Protein AF-A0A7S3IV75-F1 (afdb_monomer_lite)

InterPro domains:
  IPR040045 Cytoplasmic dynein 2 light intermediate chain 1 [PTHR13236] (15-165)

Sequence (167 aa):
MSKYWVNSPAQGEKGKLNISMVPITVVGAKYDQFAQSFEPAAKKTLCQALRYICYRNGCDLVFTSIMEERPMRNFREMMKHHLFRDFPQFSQDEKEPKPESDGPIVTGNDFQMYPAPERDPMKALNIYASTDTERHIGEPPNANMRHNKAIEILWQEQVETQFKKSQ

Organism: NCBI:txid197538

Foldseek 3Di:
DDCLQVDFPQVVPVPQAQEDPAAAEAEAEAVVCVLPPDDPVLLLLVLLLVLVVCQRHLYWYWYDYPVDVVSVVLVVQVVCCRPVVDHDPDDPPDDDDDDDDDDDDDDDDPDRDDPQWDNPSSDTTGGHGRNDDCVSSDAAPCCVVCVVDDSNVSSVVVNCVRDPPDD

Secondary structure (DSSP, 8-state):
--GGGSS-GGGGGTTT----SS--EEEE--HHHHHHHS-HHHHHHHHHHHHHHHHHHT-EEEE--SS-HHHHHHHHHHHHHHHH-------------------PPP-S-----PPPP---TTS--EE-TTT--HHHH-PPTTGGG-TTS-HHHHHHHHHHHHS----

pLDDT: mean 70.2, std 17.28, range [29.52, 90.25]

Radius of gyration: 17.38 Å; chains: 1; bounding box: 40×36×56 Å

Structure (mmCIF, N/CA/C/O backbone):
data_AF-A0A7S3IV75-F1
#
_entry.id   AF-A0A7S3IV75-F1
#
loop_
_atom_site.group_PDB
_atom_site.id
_atom_site.type_symbol
_atom_site.label_atom_id
_atom_site.label_alt_id
_atom_site.label_comp_id
_atom_site.label_asym_id
_atom_site.label_entity_id
_atom_site.label_seq_id
_atom_site.pdbx_PDB_ins_code
_atom_site.Cartn_x
_atom_site.Cartn_y
_atom_site.Cartn_z
_atom_site.occupancy
_atom_site.B_iso_or_equiv
_atom_site.auth_seq_id
_atom_site.auth_comp_id
_atom_site.auth_asym_id
_atom_site.auth_atom_id
_atom_site.pdbx_PDB_model_num
ATOM 1 N N . MET A 1 1 ? 16.718 -11.953 -14.873 1.00 38.47 1 MET A N 1
ATOM 2 C CA . MET A 1 1 ? 16.244 -10.731 -14.184 1.00 38.47 1 MET A CA 1
ATOM 3 C C . MET A 1 1 ? 14.814 -10.464 -14.602 1.00 38.47 1 MET A C 1
ATOM 5 O O . MET A 1 1 ? 14.521 -10.539 -15.790 1.00 38.47 1 MET A O 1
ATOM 9 N N . SER A 1 2 ? 13.927 -10.234 -13.639 1.00 40.06 2 SER A N 1
ATOM 10 C CA . SER A 1 2 ? 12.503 -10.052 -13.908 1.00 40.06 2 SER A CA 1
ATOM 11 C C . SER A 1 2 ? 12.254 -8.739 -14.659 1.00 40.06 2 SER A C 1
ATOM 13 O O . SER A 1 2 ? 12.734 -7.690 -14.230 1.00 40.06 2 SER A O 1
ATOM 15 N N . LYS A 1 3 ? 11.536 -8.791 -15.792 1.00 46.50 3 LYS A N 1
ATOM 16 C CA . LYS A 1 3 ? 11.319 -7.639 -16.693 1.00 46.50 3 LYS A CA 1
ATOM 17 C C . LYS A 1 3 ? 10.550 -6.474 -16.042 1.00 46.50 3 LYS A C 1
ATOM 19 O O . LYS A 1 3 ? 10.571 -5.380 -16.594 1.00 46.50 3 LYS A O 1
ATOM 24 N N . TYR A 1 4 ? 9.962 -6.675 -14.859 1.00 50.97 4 TYR A N 1
ATOM 25 C CA . TYR A 1 4 ? 9.269 -5.646 -14.069 1.00 50.97 4 TYR A CA 1
ATOM 26 C C . TYR A 1 4 ? 10.141 -4.417 -13.750 1.00 50.97 4 TYR A C 1
ATOM 28 O O . TYR A 1 4 ? 9.636 -3.307 -13.648 1.00 50.97 4 TYR A O 1
ATOM 36 N N . TRP A 1 5 ? 11.464 -4.588 -13.652 1.00 48.41 5 TRP A N 1
ATOM 37 C CA . TRP A 1 5 ? 12.389 -3.525 -13.225 1.00 48.41 5 TRP A CA 1
ATOM 38 C C . TRP A 1 5 ? 13.111 -2.814 -14.374 1.00 48.41 5 TRP A C 1
ATOM 40 O O . TRP A 1 5 ? 13.888 -1.878 -14.160 1.00 48.41 5 TRP A O 1
ATOM 50 N N . VAL A 1 6 ? 12.890 -3.266 -15.611 1.00 47.59 6 VAL A N 1
ATOM 51 C CA . VAL A 1 6 ? 13.714 -2.869 -16.759 1.00 47.59 6 VAL A CA 1
ATOM 52 C C . VAL A 1 6 ? 13.327 -1.492 -17.310 1.00 47.59 6 VAL A C 1
ATOM 54 O O . VAL A 1 6 ? 14.177 -0.882 -17.941 1.00 47.59 6 VAL A O 1
ATOM 57 N N . ASN A 1 7 ? 12.144 -0.943 -16.982 1.00 47.66 7 ASN A N 1
ATOM 58 C CA . ASN A 1 7 ? 11.665 0.356 -17.501 1.00 47.66 7 ASN A CA 1
ATOM 59 C C . ASN A 1 7 ? 10.878 1.228 -16.489 1.00 47.66 7 ASN A C 1
ATOM 61 O O . ASN A 1 7 ? 10.069 2.060 -16.888 1.00 47.66 7 ASN A O 1
ATOM 65 N N . SER A 1 8 ? 11.071 1.049 -15.180 1.00 51.97 8 SER A N 1
ATOM 66 C CA . SER A 1 8 ? 10.313 1.816 -14.176 1.00 51.97 8 SER A CA 1
ATOM 67 C C . SER A 1 8 ? 10.929 3.194 -13.855 1.00 51.97 8 SER A C 1
ATOM 69 O O . SER A 1 8 ? 12.152 3.303 -13.764 1.00 51.97 8 SER A O 1
ATOM 71 N N . PRO A 1 9 ? 10.126 4.239 -13.567 1.00 50.53 9 PRO A N 1
ATOM 72 C CA . PRO A 1 9 ? 10.621 5.513 -13.029 1.00 50.53 9 PRO A CA 1
ATOM 73 C C . PRO A 1 9 ? 11.388 5.379 -11.695 1.00 50.53 9 PRO A C 1
ATOM 75 O O . PRO A 1 9 ? 12.127 6.289 -11.327 1.00 50.53 9 PRO A O 1
ATOM 78 N N . ALA A 1 10 ? 11.289 4.240 -10.996 1.00 49.53 10 ALA A N 1
ATOM 79 C CA . ALA A 1 10 ? 12.076 3.913 -9.800 1.00 49.53 10 ALA A CA 1
ATOM 80 C C . ALA A 1 10 ? 13.548 3.532 -10.097 1.00 49.53 10 ALA A C 1
ATOM 82 O O . ALA A 1 10 ? 14.318 3.207 -9.192 1.00 49.53 10 ALA A O 1
ATOM 83 N N . GLN A 1 11 ? 13.983 3.572 -11.363 1.00 50.81 11 GLN A N 1
ATOM 84 C CA . GLN A 1 11 ? 15.339 3.193 -11.780 1.00 50.81 11 GLN A CA 1
ATOM 85 C C . GLN A 1 11 ? 16.479 4.028 -11.175 1.00 50.81 11 GLN A C 1
ATOM 87 O O . GLN A 1 11 ? 17.624 3.576 -11.222 1.00 50.81 11 GLN A O 1
ATOM 92 N N . GLY A 1 12 ? 16.193 5.195 -10.592 1.00 49.78 12 GLY A N 1
ATOM 93 C CA . GLY A 1 12 ? 17.185 6.015 -9.887 1.00 49.78 12 GLY A CA 1
ATOM 94 C C . GLY A 1 12 ? 17.659 5.431 -8.549 1.00 49.78 12 GLY A C 1
ATOM 95 O O . GLY A 1 12 ? 18.687 5.858 -8.033 1.00 49.78 12 GLY A O 1
ATOM 96 N N . GLU A 1 13 ? 16.959 4.433 -7.997 1.00 57.25 13 GLU A N 1
ATOM 97 C CA . GLU A 1 13 ? 17.168 3.940 -6.625 1.00 57.25 13 GLU A CA 1
ATOM 98 C C . GLU A 1 13 ? 17.579 2.457 -6.562 1.00 57.25 13 GLU A C 1
ATOM 100 O O . GLU A 1 13 ? 17.394 1.773 -5.555 1.00 57.25 13 GLU A O 1
ATOM 105 N N . LYS A 1 14 ? 18.207 1.950 -7.633 1.00 53.78 14 LYS A N 1
ATOM 106 C CA . LYS A 1 14 ? 18.599 0.534 -7.808 1.00 53.78 14 LYS A CA 1
ATOM 107 C C . LYS A 1 14 ? 19.486 -0.061 -6.702 1.00 53.78 14 LYS A C 1
ATOM 109 O O . LYS A 1 14 ? 19.589 -1.278 -6.622 1.00 53.78 14 LYS A O 1
ATOM 114 N N . GLY A 1 15 ? 20.117 0.759 -5.858 1.00 55.62 15 GLY A N 1
ATOM 115 C CA . GLY A 1 15 ? 20.962 0.300 -4.744 1.00 55.62 15 GLY A CA 1
ATOM 116 C C . GLY A 1 15 ? 20.247 0.170 -3.396 1.00 55.62 15 GLY A C 1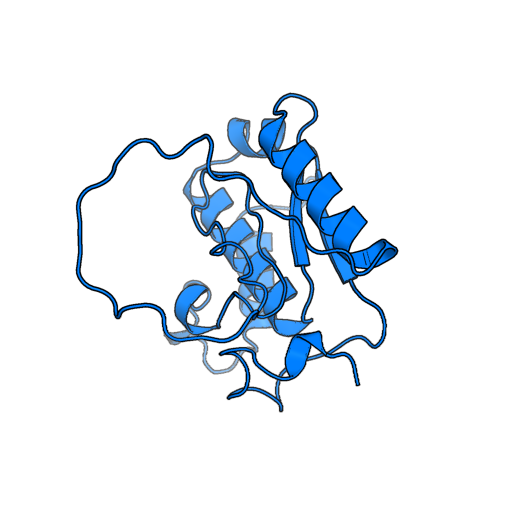
ATOM 117 O O . GLY A 1 15 ? 20.859 -0.252 -2.421 1.00 55.62 15 GLY A O 1
ATOM 118 N N . LYS A 1 16 ? 18.974 0.570 -3.316 1.00 62.31 16 LYS A N 1
ATOM 119 C CA . LYS A 1 16 ? 18.206 0.637 -2.067 1.00 62.31 16 LYS A CA 1
ATOM 120 C C . LYS A 1 16 ? 17.035 -0.350 -2.033 1.00 62.31 16 LYS A C 1
ATOM 122 O O . LYS A 1 16 ? 16.396 -0.478 -1.005 1.00 62.31 16 LYS A O 1
ATOM 127 N N . LEU A 1 17 ? 16.732 -1.059 -3.112 1.00 69.69 17 LEU A N 1
ATOM 128 C CA . LEU A 1 17 ? 15.560 -1.935 -3.167 1.00 69.69 17 LEU A CA 1
ATOM 129 C C . LEU A 1 17 ? 15.919 -3.363 -2.741 1.00 69.69 17 LEU A C 1
ATOM 131 O O . LEU A 1 17 ? 16.911 -3.921 -3.209 1.00 69.69 17 LEU A O 1
ATOM 135 N N . ASN A 1 18 ? 15.102 -3.965 -1.877 1.00 69.94 18 ASN A N 1
ATOM 136 C CA . ASN A 1 18 ? 15.224 -5.371 -1.500 1.00 69.94 18 ASN A CA 1
ATOM 137 C C . ASN A 1 18 ? 14.357 -6.217 -2.438 1.00 69.94 18 ASN A C 1
ATOM 139 O O . ASN A 1 18 ? 13.224 -6.570 -2.120 1.00 69.94 18 ASN A O 1
ATOM 143 N N . ILE A 1 19 ? 14.865 -6.467 -3.644 1.00 70.44 19 ILE A N 1
ATOM 144 C CA . ILE A 1 19 ? 14.092 -7.141 -4.688 1.00 70.44 19 ILE A CA 1
ATOM 145 C C . ILE A 1 19 ? 14.100 -8.653 -4.439 1.00 70.44 19 ILE A C 1
ATOM 147 O O . ILE A 1 19 ? 15.135 -9.311 -4.552 1.00 70.44 19 ILE A O 1
ATOM 151 N N . SER A 1 20 ? 12.922 -9.213 -4.165 1.00 71.00 20 SER A N 1
ATOM 152 C CA . SER A 1 20 ? 12.717 -10.663 -4.111 1.00 71.00 20 SER A CA 1
ATOM 153 C C . SER A 1 20 ? 12.841 -11.308 -5.500 1.00 71.00 20 SER A C 1
ATOM 155 O O . SER A 1 20 ? 12.448 -10.736 -6.518 1.00 71.00 20 SER A O 1
ATOM 157 N N . MET A 1 21 ? 13.352 -12.544 -5.554 1.00 71.88 21 MET A N 1
ATOM 158 C CA . MET A 1 21 ? 13.397 -13.345 -6.790 1.00 71.88 21 MET A CA 1
ATOM 159 C C . MET A 1 21 ? 12.024 -13.898 -7.203 1.00 71.88 21 MET A C 1
ATOM 161 O O . MET A 1 21 ? 11.850 -14.328 -8.344 1.00 71.88 21 MET A O 1
ATOM 165 N N . VAL A 1 22 ? 11.059 -13.889 -6.283 1.00 78.75 22 VAL A N 1
ATOM 166 C CA . VAL A 1 22 ? 9.684 -14.364 -6.476 1.00 78.75 22 VAL A CA 1
ATOM 167 C C . VAL A 1 22 ? 8.744 -13.156 -6.419 1.00 78.75 22 VAL A C 1
ATOM 169 O O . VAL A 1 22 ? 8.963 -12.296 -5.563 1.00 78.75 22 VAL A O 1
ATOM 172 N N . PRO A 1 23 ? 7.720 -13.058 -7.293 1.00 78.25 23 PRO A N 1
ATOM 173 C CA . PRO A 1 23 ? 6.718 -11.998 -7.198 1.00 78.25 23 PRO A CA 1
ATOM 174 C C . PRO A 1 23 ? 5.993 -12.071 -5.850 1.00 78.25 23 PRO A C 1
ATOM 176 O O . PRO A 1 23 ? 5.517 -13.136 -5.455 1.00 78.25 23 PRO A O 1
ATOM 179 N N . ILE A 1 24 ? 5.933 -10.942 -5.144 1.00 85.62 24 ILE A N 1
ATOM 180 C CA . ILE A 1 24 ? 5.249 -10.816 -3.856 1.00 85.62 24 ILE A CA 1
ATOM 181 C C . ILE A 1 24 ? 4.115 -9.812 -4.020 1.00 85.62 24 ILE A C 1
ATOM 183 O O . ILE A 1 24 ? 4.326 -8.686 -4.464 1.00 85.62 24 ILE A O 1
ATOM 187 N N . THR A 1 25 ? 2.928 -10.215 -3.584 1.00 87.44 25 THR A N 1
ATOM 188 C CA . THR A 1 25 ? 1.733 -9.378 -3.567 1.00 87.44 25 THR A CA 1
ATOM 189 C C . THR A 1 25 ? 1.251 -9.236 -2.129 1.00 87.44 25 THR A C 1
ATOM 191 O O . THR A 1 25 ? 1.005 -10.231 -1.446 1.00 87.44 25 THR A O 1
ATOM 194 N N . VAL A 1 26 ? 1.097 -8.001 -1.663 1.00 90.00 26 VAL A N 1
ATOM 195 C CA . VAL A 1 26 ? 0.513 -7.666 -0.366 1.00 90.00 26 VAL A CA 1
ATOM 196 C C . VAL A 1 26 ? -0.980 -7.429 -0.555 1.00 90.00 26 VAL A C 1
ATOM 198 O O . VAL A 1 26 ? -1.397 -6.565 -1.326 1.00 90.00 26 VAL A O 1
ATOM 201 N N . VAL A 1 27 ? -1.791 -8.204 0.162 1.00 90.25 27 VAL A N 1
ATOM 202 C CA . VAL A 1 27 ? -3.251 -8.118 0.092 1.00 90.25 27 VAL A CA 1
ATOM 203 C C . VAL A 1 27 ? -3.791 -7.622 1.424 1.00 90.25 27 VAL A C 1
ATOM 205 O O . VAL A 1 27 ? -3.663 -8.294 2.447 1.00 90.25 27 VAL A O 1
ATOM 208 N N . GLY A 1 28 ? -4.429 -6.455 1.415 1.00 88.62 28 GLY A N 1
ATOM 209 C CA . GLY A 1 28 ? -5.217 -5.988 2.547 1.00 88.62 28 GLY A CA 1
ATOM 210 C C . GLY A 1 28 ? -6.636 -6.540 2.456 1.00 88.62 28 GLY A C 1
ATOM 211 O O . GLY A 1 28 ? -7.400 -6.149 1.577 1.00 88.62 28 GLY A O 1
ATOM 212 N N . ALA A 1 29 ? -6.990 -7.474 3.334 1.00 87.75 29 ALA A N 1
ATOM 213 C CA . ALA A 1 29 ? -8.331 -8.054 3.385 1.00 87.75 29 ALA A CA 1
ATOM 214 C C . ALA A 1 29 ? -9.293 -7.211 4.238 1.00 87.75 29 ALA A C 1
ATOM 216 O O . ALA A 1 29 ? -8.858 -6.462 5.112 1.00 87.75 29 ALA A O 1
ATOM 217 N N . LYS A 1 30 ? -10.604 -7.397 4.020 1.00 87.31 30 LYS A N 1
ATOM 218 C CA . LYS A 1 30 ? -11.688 -6.732 4.772 1.00 87.31 30 LYS A CA 1
ATOM 219 C C . LYS A 1 30 ? -11.577 -5.204 4.746 1.00 87.31 30 LYS A C 1
ATOM 221 O O . LYS A 1 30 ? -11.691 -4.538 5.778 1.00 87.31 30 LYS A O 1
ATOM 226 N N . TYR A 1 31 ? -11.338 -4.648 3.557 1.00 85.94 31 TYR A N 1
ATOM 227 C CA . TYR A 1 31 ? -11.245 -3.199 3.374 1.00 85.94 31 TYR A CA 1
ATOM 228 C C . TYR A 1 31 ? -12.498 -2.459 3.872 1.00 85.94 31 TYR A C 1
ATOM 230 O O . TYR A 1 31 ? -12.382 -1.355 4.382 1.00 85.94 31 TYR A O 1
ATOM 238 N N . ASP A 1 32 ? -13.667 -3.097 3.831 1.00 85.12 32 ASP A N 1
ATOM 239 C CA . ASP A 1 32 ? -14.929 -2.602 4.392 1.00 85.12 32 ASP A CA 1
ATOM 240 C C . ASP A 1 32 ? -14.824 -2.244 5.884 1.00 85.12 32 ASP A C 1
ATOM 242 O O . ASP A 1 32 ? -15.140 -1.121 6.280 1.00 85.12 32 ASP A O 1
ATOM 246 N N . GLN A 1 33 ? -14.309 -3.155 6.713 1.00 86.75 33 GLN A N 1
ATOM 247 C CA . GLN A 1 33 ? -14.109 -2.892 8.142 1.00 86.75 33 GLN A CA 1
ATOM 248 C C . GLN A 1 33 ? -13.051 -1.813 8.354 1.00 86.75 33 GLN A C 1
ATOM 250 O O . GLN A 1 33 ? -13.222 -0.916 9.175 1.00 86.75 33 GLN A O 1
ATOM 255 N N . PHE A 1 34 ? -11.973 -1.846 7.573 1.00 85.44 34 PHE A N 1
ATOM 256 C CA . PHE A 1 34 ? -10.930 -0.829 7.654 1.00 85.44 34 PHE A CA 1
ATOM 257 C C . PHE A 1 34 ? -11.457 0.575 7.300 1.00 85.44 34 PHE A C 1
ATOM 259 O O . PHE A 1 34 ? -11.169 1.554 7.996 1.00 85.44 34 PHE A O 1
ATOM 266 N N . ALA A 1 35 ? -12.278 0.673 6.255 1.00 83.69 35 ALA A N 1
ATOM 267 C CA . ALA A 1 35 ? -12.914 1.898 5.794 1.00 83.69 35 ALA A CA 1
ATOM 268 C C . ALA A 1 35 ? -13.941 2.442 6.800 1.00 83.69 35 ALA A C 1
ATOM 270 O O . ALA A 1 35 ? -14.103 3.656 6.891 1.00 83.69 35 ALA A O 1
ATOM 271 N N . GLN A 1 36 ? -14.591 1.596 7.597 1.00 84.69 36 GLN A N 1
ATOM 272 C CA . GLN A 1 36 ? -15.598 2.039 8.568 1.00 84.69 36 GLN A CA 1
ATOM 273 C C . GLN A 1 36 ? -15.025 2.304 9.968 1.00 84.69 36 GLN A C 1
ATOM 275 O O . GLN A 1 36 ? -15.434 3.259 10.620 1.00 84.69 36 GLN A O 1
ATOM 280 N N . SER A 1 37 ? -14.074 1.492 10.435 1.00 84.38 37 SER A N 1
ATOM 281 C CA . SER A 1 37 ? -13.653 1.485 11.844 1.00 84.38 37 SER A CA 1
ATOM 282 C C . SER A 1 37 ? -12.547 2.481 12.199 1.00 84.38 37 SER A C 1
ATOM 284 O O . SER A 1 37 ? -12.404 2.812 13.373 1.00 84.38 37 SER A O 1
ATOM 286 N N . PHE A 1 38 ? -11.753 2.955 11.233 1.00 82.44 38 PHE A N 1
ATOM 287 C CA . PHE A 1 38 ? -10.584 3.799 11.517 1.00 82.44 38 PHE A CA 1
ATOM 288 C C . PHE A 1 38 ? -10.774 5.269 11.137 1.00 82.44 38 PHE A C 1
ATOM 290 O O . PHE A 1 38 ? -11.404 5.607 10.130 1.00 82.44 38 PHE A O 1
ATOM 297 N N . GLU A 1 39 ? -10.149 6.156 11.911 1.00 85.31 39 GLU A N 1
ATOM 298 C CA . GLU A 1 39 ? -10.113 7.583 11.608 1.00 85.31 39 GLU A CA 1
ATOM 299 C C . GLU A 1 39 ? -9.333 7.879 10.308 1.00 85.31 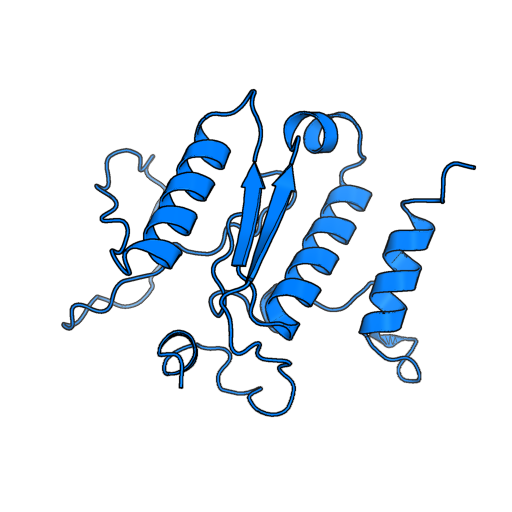39 GLU A C 1
ATOM 301 O O . GLU A 1 39 ? -8.337 7.209 10.006 1.00 85.31 39 GLU A O 1
ATOM 306 N N . PRO A 1 40 ? -9.722 8.924 9.550 1.00 83.94 40 PRO A N 1
ATOM 307 C CA . PRO A 1 40 ? -9.024 9.401 8.351 1.00 83.94 40 PRO A CA 1
ATOM 308 C C . PRO A 1 40 ? -7.500 9.520 8.478 1.00 83.94 40 PRO A C 1
ATOM 310 O O . PRO A 1 40 ? -6.761 9.136 7.569 1.00 83.94 40 PRO A O 1
ATOM 313 N N . ALA A 1 41 ? -7.025 10.052 9.607 1.00 83.75 41 ALA A N 1
ATOM 314 C CA . ALA A 1 41 ? -5.603 10.259 9.854 1.00 83.75 41 ALA A CA 1
ATOM 315 C C . ALA A 1 41 ? -4.853 8.925 9.967 1.00 83.75 41 ALA A C 1
ATOM 317 O O . ALA A 1 41 ? -3.796 8.762 9.354 1.00 83.75 41 ALA A O 1
ATOM 318 N N . ALA A 1 42 ? -5.436 7.956 10.679 1.00 83.50 42 ALA A N 1
ATOM 319 C CA . ALA A 1 42 ? -4.835 6.643 10.868 1.00 83.50 42 ALA A CA 1
ATOM 320 C C . ALA A 1 42 ? -4.786 5.831 9.570 1.00 83.50 42 ALA A C 1
ATOM 322 O O . ALA A 1 42 ? -3.774 5.204 9.248 1.00 83.50 42 ALA A O 1
ATOM 323 N N . LYS A 1 43 ? -5.846 5.920 8.759 1.00 86.19 43 LYS A N 1
ATOM 324 C CA . LYS A 1 43 ? -5.889 5.304 7.426 1.00 86.19 43 LYS A CA 1
ATOM 325 C C . LYS A 1 43 ? -4.784 5.829 6.527 1.00 86.19 43 LYS A C 1
ATOM 327 O O . LYS A 1 43 ? -4.067 5.047 5.912 1.00 86.19 43 LYS A O 1
ATOM 332 N N . LYS A 1 44 ? -4.615 7.154 6.480 1.00 86.38 44 LYS A N 1
ATOM 333 C CA . LYS A 1 44 ? -3.576 7.789 5.666 1.00 86.38 44 LYS A CA 1
ATOM 334 C C . LYS A 1 44 ? -2.186 7.313 6.062 1.00 86.38 44 LYS A C 1
ATOM 336 O O . LYS A 1 44 ? -1.420 6.913 5.191 1.00 86.38 44 LYS A O 1
ATOM 341 N N . THR A 1 45 ? -1.885 7.318 7.356 1.00 85.94 45 THR A N 1
ATOM 342 C CA . THR A 1 45 ? -0.599 6.852 7.874 1.00 85.94 45 THR A CA 1
ATOM 343 C C . THR A 1 45 ? -0.343 5.384 7.532 1.00 85.94 45 THR A C 1
ATOM 345 O O . THR A 1 45 ? 0.734 5.069 7.031 1.00 85.94 45 THR A O 1
ATOM 348 N N . LEU A 1 46 ? -1.324 4.495 7.728 1.00 87.06 46 LEU A N 1
ATOM 349 C CA . LEU A 1 46 ? -1.167 3.074 7.407 1.00 87.06 46 LEU A CA 1
ATOM 350 C C . LEU A 1 46 ? -0.992 2.843 5.901 1.00 87.06 46 LEU A C 1
ATOM 352 O O . LEU A 1 46 ? -0.096 2.111 5.491 1.00 87.06 46 LEU A O 1
ATOM 356 N N . CYS A 1 47 ? -1.809 3.493 5.071 1.00 88.38 47 CYS A N 1
ATOM 357 C CA . CYS A 1 47 ? -1.712 3.411 3.615 1.00 88.38 47 CYS A CA 1
ATOM 358 C C . CYS A 1 47 ? -0.344 3.894 3.112 1.00 88.38 47 CYS A C 1
ATOM 360 O O . CYS A 1 47 ? 0.240 3.265 2.235 1.00 88.38 47 CYS A O 1
ATOM 362 N N . GLN A 1 48 ? 0.204 4.973 3.681 1.00 87.81 48 GLN A N 1
ATOM 363 C CA . GLN A 1 48 ? 1.551 5.447 3.348 1.00 87.81 48 GLN A CA 1
ATOM 364 C C . GLN A 1 48 ? 2.641 4.463 3.795 1.00 87.81 48 GLN A C 1
ATOM 366 O O . GLN A 1 48 ? 3.538 4.162 3.010 1.00 87.81 48 GLN A O 1
ATOM 371 N N . ALA A 1 49 ? 2.533 3.907 5.005 1.00 87.00 49 ALA A N 1
ATOM 372 C CA . ALA A 1 49 ? 3.471 2.903 5.507 1.00 87.00 49 ALA A CA 1
ATOM 373 C C . ALA A 1 49 ? 3.477 1.636 4.632 1.00 87.00 49 ALA A C 1
ATOM 375 O O . ALA A 1 49 ? 4.536 1.150 4.239 1.00 87.00 49 ALA A O 1
ATOM 376 N N . LEU A 1 50 ? 2.296 1.126 4.265 1.00 87.88 50 LEU A N 1
ATOM 377 C CA . LEU A 1 50 ? 2.156 -0.038 3.386 1.00 87.88 50 LEU A CA 1
ATOM 378 C C . LEU A 1 50 ? 2.746 0.227 2.001 1.00 87.88 50 LEU A C 1
ATOM 380 O O . LEU A 1 50 ? 3.466 -0.618 1.471 1.00 87.88 50 LEU A O 1
ATOM 384 N N . ARG A 1 51 ? 2.498 1.414 1.438 1.00 86.44 51 ARG A N 1
ATOM 385 C CA . ARG A 1 51 ? 3.092 1.840 0.165 1.00 86.44 51 ARG A CA 1
ATOM 386 C C . ARG A 1 51 ? 4.613 1.890 0.231 1.00 86.44 51 ARG A C 1
ATOM 388 O O . ARG A 1 51 ? 5.264 1.379 -0.673 1.00 86.44 51 ARG A O 1
ATOM 395 N N . TYR A 1 52 ? 5.177 2.421 1.316 1.00 86.00 52 TYR A N 1
ATOM 396 C CA . TYR A 1 52 ? 6.624 2.438 1.537 1.00 86.00 52 TYR A CA 1
ATOM 397 C C . TYR A 1 52 ? 7.222 1.025 1.574 1.00 86.00 52 TYR A C 1
ATOM 399 O O . TYR A 1 52 ? 8.210 0.750 0.893 1.00 86.00 52 TYR A O 1
ATOM 407 N N . ILE A 1 53 ? 6.598 0.106 2.315 1.00 85.56 53 ILE A N 1
ATOM 408 C CA . ILE A 1 53 ? 7.050 -1.291 2.412 1.00 85.56 53 ILE A CA 1
ATOM 409 C C . ILE A 1 53 ? 6.991 -1.979 1.043 1.00 85.56 53 ILE A C 1
ATOM 411 O O . ILE A 1 53 ? 7.938 -2.665 0.651 1.00 85.56 53 ILE A O 1
ATOM 415 N N . CYS A 1 54 ? 5.899 -1.785 0.302 1.00 85.88 54 CYS A N 1
ATOM 416 C CA . CYS A 1 54 ? 5.730 -2.381 -1.022 1.00 85.88 54 CYS A CA 1
ATOM 417 C C . CYS A 1 54 ? 6.725 -1.801 -2.026 1.00 85.88 54 CYS A C 1
ATOM 419 O O . CYS A 1 54 ? 7.328 -2.551 -2.784 1.00 85.88 54 CYS A O 1
ATOM 421 N N . TYR A 1 55 ? 6.984 -0.495 -1.972 1.00 83.50 55 TYR A N 1
ATOM 422 C CA . TYR A 1 55 ? 8.018 0.148 -2.775 1.00 83.50 55 TYR A CA 1
ATOM 423 C C . TYR A 1 55 ? 9.406 -0.439 -2.498 1.00 83.50 55 TYR A C 1
ATOM 425 O O . TYR A 1 55 ? 10.096 -0.856 -3.427 1.00 83.50 55 TYR A O 1
ATOM 433 N N . ARG A 1 56 ? 9.792 -0.541 -1.221 1.00 81.50 56 ARG A N 1
ATOM 434 C CA . ARG A 1 56 ? 11.115 -1.020 -0.792 1.00 81.50 56 ARG A CA 1
ATOM 435 C C . ARG A 1 56 ? 11.394 -2.460 -1.215 1.00 81.50 56 ARG A C 1
ATOM 437 O O . ARG A 1 56 ? 12.515 -2.766 -1.619 1.00 81.50 56 ARG A O 1
ATOM 444 N N . ASN A 1 57 ? 10.387 -3.321 -1.106 1.00 82.69 57 ASN A N 1
ATOM 445 C CA . ASN A 1 57 ? 10.487 -4.744 -1.436 1.00 82.69 57 ASN A CA 1
ATOM 446 C C . ASN A 1 57 ? 10.117 -5.049 -2.894 1.00 82.69 57 ASN A C 1
ATOM 448 O O . ASN A 1 57 ? 10.299 -6.169 -3.371 1.00 82.69 57 ASN A O 1
ATOM 452 N N . GLY A 1 58 ? 9.590 -4.052 -3.606 1.00 78.69 58 GLY A N 1
ATOM 453 C CA . GLY A 1 58 ? 9.132 -4.224 -4.969 1.00 78.69 58 GLY A CA 1
ATOM 454 C C . GLY A 1 58 ? 7.909 -5.123 -5.104 1.00 78.69 58 GLY A C 1
ATOM 455 O O . GLY A 1 58 ? 7.812 -5.882 -6.067 1.00 78.69 58 GLY A O 1
ATOM 456 N N . CYS A 1 59 ? 7.016 -5.050 -4.123 1.00 84.75 59 CYS A N 1
ATOM 457 C CA . CYS A 1 59 ? 5.776 -5.807 -4.071 1.00 84.75 59 CYS A CA 1
ATOM 458 C C . CYS A 1 59 ? 4.622 -5.019 -4.689 1.00 84.75 59 CYS A C 1
ATOM 460 O O . CYS A 1 59 ? 4.598 -3.786 -4.646 1.00 84.75 59 CYS A O 1
ATOM 462 N N . ASP A 1 60 ? 3.623 -5.745 -5.172 1.00 87.31 60 ASP A N 1
ATOM 463 C CA . ASP A 1 60 ? 2.324 -5.182 -5.521 1.00 87.31 60 ASP A CA 1
ATOM 464 C C . ASP A 1 60 ? 1.446 -5.060 -4.268 1.00 87.31 60 ASP A C 1
ATOM 466 O O . ASP A 1 60 ? 1.559 -5.867 -3.343 1.00 87.31 60 ASP A O 1
ATOM 470 N N . LEU A 1 61 ? 0.566 -4.062 -4.222 1.00 89.31 61 LEU A N 1
ATOM 471 C CA . LEU A 1 61 ? -0.356 -3.819 -3.113 1.00 89.31 61 LEU A CA 1
ATOM 472 C C . LEU A 1 61 ? -1.784 -3.710 -3.632 1.00 89.31 61 LEU A C 1
ATOM 474 O O . LEU A 1 61 ? -2.087 -2.846 -4.454 1.00 89.31 61 LEU A O 1
ATOM 478 N N . VAL A 1 62 ? -2.686 -4.520 -3.081 1.00 89.75 62 VAL A N 1
ATOM 479 C CA . VAL A 1 62 ? -4.118 -4.417 -3.373 1.00 89.75 62 VAL A CA 1
ATOM 480 C C . VAL A 1 62 ? -4.948 -4.556 -2.109 1.00 89.75 62 VAL A C 1
ATOM 482 O O . VAL A 1 62 ? -4.683 -5.401 -1.251 1.00 89.75 62 VAL A O 1
ATOM 485 N N . PHE A 1 63 ? -5.994 -3.750 -2.003 1.00 89.00 63 PHE A N 1
ATOM 486 C CA . PHE A 1 63 ? -7.049 -3.975 -1.026 1.00 89.00 63 PHE A CA 1
ATOM 487 C C . PHE A 1 63 ? -8.166 -4.832 -1.617 1.00 89.00 63 PHE A C 1
ATOM 489 O O . PHE A 1 63 ? -8.483 -4.749 -2.799 1.00 89.00 63 PHE A O 1
ATOM 496 N N . THR A 1 64 ? -8.774 -5.664 -0.779 1.00 89.38 64 THR A N 1
ATOM 497 C CA . THR A 1 64 ? -9.897 -6.532 -1.132 1.00 89.38 64 THR A CA 1
ATOM 498 C C . THR A 1 64 ? -10.998 -6.399 -0.088 1.00 89.38 64 THR A C 1
ATOM 500 O O . THR A 1 64 ? -10.745 -6.304 1.117 1.00 89.38 64 THR A O 1
ATOM 503 N N . SER A 1 65 ? -12.242 -6.407 -0.552 1.00 86.00 65 SER A N 1
ATOM 504 C CA . SER A 1 65 ? -13.429 -6.516 0.290 1.00 86.00 65 SER A CA 1
ATOM 505 C C . SER A 1 65 ? -14.385 -7.519 -0.341 1.00 86.00 65 SER A C 1
ATOM 507 O O . SER A 1 65 ? -14.414 -7.676 -1.558 1.00 86.00 65 SER A O 1
ATOM 509 N N . ILE A 1 66 ? -15.149 -8.213 0.499 1.00 82.31 66 ILE A N 1
ATOM 510 C CA . ILE A 1 66 ? -16.237 -9.090 0.052 1.00 82.31 66 ILE A CA 1
ATOM 511 C C . ILE A 1 66 ? -17.472 -8.252 -0.311 1.00 82.31 66 ILE A C 1
ATOM 513 O O . ILE A 1 66 ? -18.277 -8.674 -1.134 1.00 82.31 66 ILE A O 1
ATOM 517 N N . MET A 1 67 ? -17.615 -7.067 0.292 1.00 81.62 67 MET A N 1
ATOM 518 C CA . MET A 1 67 ? -18.760 -6.184 0.074 1.00 81.62 67 MET A CA 1
ATOM 519 C C . MET A 1 67 ? -18.622 -5.345 -1.199 1.00 81.62 67 MET A C 1
ATOM 521 O O . MET A 1 67 ? -19.629 -4.986 -1.800 1.00 81.62 67 MET A O 1
ATOM 525 N N . GLU A 1 68 ? -17.392 -5.048 -1.625 1.00 81.12 68 GLU A N 1
ATOM 526 C CA . GLU A 1 68 ? -17.128 -4.230 -2.809 1.00 81.12 68 GLU A CA 1
ATOM 527 C C . GLU A 1 68 ? -16.568 -5.070 -3.963 1.00 81.12 68 GLU A C 1
ATOM 529 O O . GLU A 1 68 ? -15.534 -5.731 -3.844 1.00 81.12 68 GLU A O 1
ATOM 534 N N . GLU A 1 69 ? -17.214 -4.997 -5.126 1.00 81.56 69 GLU A N 1
ATOM 535 C CA . GLU A 1 69 ? -16.808 -5.763 -6.310 1.00 81.56 69 GLU A CA 1
ATOM 536 C C . GLU A 1 69 ? -15.531 -5.212 -6.966 1.00 81.56 69 GLU A C 1
ATOM 538 O O . GLU A 1 69 ? -14.691 -5.969 -7.459 1.00 81.56 69 GLU A O 1
ATOM 543 N N . ARG A 1 70 ? -15.332 -3.890 -6.932 1.00 82.50 70 ARG A N 1
ATOM 544 C CA . ARG A 1 70 ? -14.198 -3.226 -7.592 1.00 82.50 70 ARG A CA 1
ATOM 545 C C . ARG A 1 70 ? -12.826 -3.659 -7.037 1.00 82.50 70 ARG A C 1
ATOM 547 O O . ARG A 1 70 ? -11.980 -4.056 -7.841 1.00 82.50 70 ARG A O 1
ATOM 554 N N . PRO A 1 71 ? -12.574 -3.665 -5.711 1.00 82.31 71 PRO A N 1
ATOM 555 C CA . PRO A 1 71 ? -11.315 -4.171 -5.153 1.00 82.31 71 PRO A CA 1
ATOM 556 C C . PRO A 1 71 ? -11.093 -5.667 -5.450 1.00 82.31 71 PRO A C 1
ATOM 558 O O . PRO A 1 71 ? -9.972 -6.100 -5.717 1.00 82.31 71 PRO A O 1
ATOM 561 N N . MET A 1 72 ? -12.171 -6.459 -5.482 1.00 84.81 72 MET A N 1
ATOM 562 C CA . MET A 1 72 ? -12.123 -7.885 -5.826 1.00 84.81 72 MET A CA 1
ATOM 563 C C . MET A 1 72 ? -11.725 -8.119 -7.292 1.00 84.81 72 MET A C 1
ATOM 565 O O . MET A 1 72 ? -10.933 -9.017 -7.591 1.00 84.81 72 MET A O 1
ATOM 569 N N . ARG A 1 73 ? -12.245 -7.305 -8.217 1.00 85.00 73 ARG A N 1
ATOM 570 C CA . ARG A 1 73 ? -11.872 -7.336 -9.637 1.00 85.00 73 ARG A CA 1
ATOM 571 C C . ARG A 1 73 ? -10.396 -6.989 -9.833 1.00 85.00 73 ARG A C 1
ATOM 573 O O . ARG A 1 73 ? -9.694 -7.767 -10.476 1.00 85.00 73 ARG A O 1
ATOM 580 N N . ASN A 1 74 ? -9.921 -5.913 -9.203 1.00 84.06 74 ASN A N 1
ATOM 581 C CA . ASN A 1 74 ? -8.514 -5.501 -9.255 1.00 84.06 74 ASN A CA 1
ATOM 582 C C . ASN A 1 74 ? -7.573 -6.619 -8.778 1.00 84.06 74 ASN A C 1
ATOM 584 O O . ASN A 1 74 ? -6.570 -6.916 -9.423 1.00 84.06 74 ASN A O 1
ATOM 588 N N . PHE A 1 75 ? -7.916 -7.288 -7.673 1.00 85.62 75 PHE A N 1
ATOM 589 C CA . PHE A 1 75 ? -7.141 -8.424 -7.173 1.00 85.62 75 PHE A CA 1
ATOM 590 C C . PHE A 1 75 ? -7.093 -9.583 -8.173 1.00 85.62 75 PHE A C 1
ATOM 592 O O . PHE A 1 75 ? -6.023 -10.137 -8.423 1.00 85.62 75 PHE A O 1
ATOM 599 N N . ARG A 1 76 ? -8.227 -9.944 -8.789 1.00 84.81 76 ARG A N 1
ATOM 600 C CA . ARG A 1 76 ? -8.269 -11.008 -9.807 1.00 84.81 76 ARG A CA 1
ATOM 601 C C . ARG A 1 76 ? -7.428 -10.659 -11.031 1.00 84.81 76 ARG A C 1
ATOM 603 O O . ARG A 1 76 ? -6.755 -11.538 -11.560 1.00 84.81 76 ARG A O 1
ATOM 610 N N . GLU A 1 77 ? -7.469 -9.413 -11.486 1.00 82.12 77 GLU A N 1
ATOM 611 C CA . GLU A 1 77 ? -6.667 -8.935 -12.618 1.00 82.12 77 GLU A CA 1
ATOM 612 C C . GLU A 1 77 ? -5.167 -8.988 -12.301 1.00 82.12 77 GLU A C 1
ATOM 614 O O . GLU A 1 77 ? -4.392 -9.521 -13.095 1.00 82.12 77 GLU A O 1
ATOM 619 N N . MET A 1 78 ? -4.767 -8.555 -11.106 1.00 80.31 78 MET A N 1
ATOM 620 C CA . MET A 1 78 ? -3.376 -8.623 -10.659 1.00 80.31 78 MET A CA 1
ATOM 621 C C . MET A 1 78 ? -2.884 -10.071 -10.486 1.00 80.31 78 MET A C 1
ATOM 623 O O . MET A 1 78 ? -1.785 -10.419 -10.913 1.00 80.31 78 MET A O 1
ATOM 627 N N . MET A 1 79 ? -3.714 -10.966 -9.945 1.00 82.56 79 MET A N 1
ATOM 628 C CA . MET A 1 79 ? -3.384 -12.393 -9.850 1.00 82.56 79 MET A CA 1
ATOM 629 C C . MET A 1 79 ? -3.252 -13.055 -11.224 1.00 82.56 79 MET A C 1
ATOM 631 O O . MET A 1 79 ? -2.319 -13.827 -11.449 1.00 82.56 79 MET A O 1
ATOM 635 N N . LYS A 1 80 ? -4.157 -12.743 -12.163 1.00 79.69 80 LYS A N 1
ATOM 636 C CA . LYS A 1 80 ? -4.054 -13.211 -13.555 1.00 79.69 80 LYS A CA 1
ATOM 637 C C . LYS A 1 80 ? -2.738 -12.763 -14.183 1.00 79.69 80 LYS A C 1
ATOM 639 O O . LYS A 1 80 ? -2.080 -13.574 -14.829 1.00 79.69 80 LYS A O 1
ATOM 644 N N . HIS A 1 81 ? -2.329 -11.524 -13.925 1.00 75.12 81 HIS A N 1
ATOM 645 C CA . HIS A 1 81 ? -1.060 -10.994 -14.402 1.00 75.12 81 HIS A CA 1
ATOM 646 C C . HIS A 1 81 ? 0.143 -11.793 -13.878 1.00 75.12 81 HIS A C 1
ATOM 648 O O . HIS A 1 81 ? 0.999 -12.202 -14.665 1.00 75.12 81 HIS A O 1
ATOM 654 N N . HIS A 1 82 ? 0.187 -12.103 -12.580 1.00 75.94 82 HIS A N 1
ATOM 655 C CA . HIS A 1 82 ? 1.284 -12.892 -12.008 1.00 75.94 82 HIS A CA 1
ATOM 656 C C . HIS A 1 82 ? 1.336 -14.337 -12.518 1.00 75.94 82 HIS A C 1
ATOM 658 O O . HIS A 1 82 ? 2.429 -14.872 -12.715 1.00 75.94 82 HIS A O 1
ATOM 664 N N . LEU A 1 83 ? 0.177 -14.968 -12.724 1.00 74.69 83 LEU A N 1
ATOM 665 C CA . LEU A 1 83 ? 0.085 -16.383 -13.091 1.00 74.69 83 LEU A CA 1
ATOM 666 C C . LEU A 1 83 ? 0.279 -16.624 -14.589 1.00 74.69 83 LEU A C 1
ATOM 668 O O . LEU A 1 83 ? 1.031 -17.516 -14.975 1.00 74.69 83 LEU A O 1
ATOM 672 N N . PHE A 1 84 ? -0.386 -15.835 -15.429 1.00 75.06 84 PHE A N 1
ATOM 673 C CA . PHE A 1 84 ? -0.432 -16.073 -16.872 1.00 75.06 84 PHE A CA 1
ATOM 674 C C . PHE A 1 84 ? 0.522 -15.173 -17.656 1.00 75.06 84 PHE A C 1
ATOM 676 O O . PHE A 1 84 ? 0.730 -15.404 -18.841 1.00 75.06 84 PHE A O 1
ATOM 683 N N . ARG A 1 85 ? 1.128 -14.158 -17.014 1.00 63.69 85 ARG A N 1
ATOM 684 C CA . ARG A 1 85 ? 1.855 -13.059 -17.687 1.00 63.69 85 ARG A CA 1
ATOM 685 C C . ARG A 1 85 ? 1.000 -12.310 -18.716 1.00 63.69 85 ARG A C 1
ATOM 687 O O . ARG A 1 85 ? 1.528 -11.494 -19.469 1.00 63.69 85 ARG A O 1
ATOM 694 N N . ASP A 1 86 ? -0.305 -12.564 -18.711 1.00 57.47 86 ASP A N 1
ATOM 695 C CA . ASP A 1 86 ? -1.287 -11.873 -19.521 1.00 57.47 86 ASP A CA 1
ATOM 696 C C . ASP A 1 86 ? -1.626 -10.555 -18.844 1.00 57.47 86 ASP A C 1
ATOM 698 O O . ASP A 1 86 ? -1.873 -10.480 -17.638 1.00 57.47 86 ASP A O 1
ATOM 702 N N . PHE A 1 87 ? -1.590 -9.486 -19.624 1.00 54.03 87 PHE A N 1
ATOM 703 C CA . PHE A 1 87 ? -1.886 -8.159 -19.117 1.00 54.03 87 PHE A CA 1
ATOM 704 C C . PHE A 1 87 ? -3.382 -7.887 -19.228 1.00 54.03 87 PHE A C 1
ATOM 706 O O . PHE A 1 87 ? -4.002 -8.275 -20.223 1.00 54.03 87 PHE A O 1
ATOM 713 N N . PRO A 1 88 ? -3.974 -7.200 -18.239 1.00 50.50 88 PRO A N 1
ATOM 714 C CA . PRO A 1 88 ? -5.359 -6.785 -18.340 1.00 50.50 88 PRO A CA 1
ATOM 715 C C . PRO A 1 88 ? -5.511 -5.807 -19.515 1.00 50.50 88 PRO A C 1
ATOM 717 O O . PRO A 1 88 ? -5.009 -4.685 -19.479 1.00 50.50 88 PRO A O 1
ATOM 720 N N . GLN A 1 89 ? -6.209 -6.236 -20.569 1.00 44.69 89 GLN A N 1
ATOM 721 C CA . GLN A 1 89 ? -6.782 -5.326 -21.556 1.00 44.69 89 GLN A CA 1
ATOM 722 C C . GLN A 1 89 ? -7.976 -4.647 -20.888 1.00 44.69 89 GLN A C 1
ATOM 724 O O . GLN A 1 89 ? -9.053 -5.229 -20.780 1.00 44.69 89 GLN A O 1
ATOM 729 N N . PHE A 1 90 ? -7.782 -3.436 -20.377 1.00 47.69 90 PHE A N 1
ATOM 730 C CA . PHE A 1 90 ? -8.908 -2.638 -19.913 1.00 47.69 90 PHE A CA 1
ATOM 731 C C . PHE A 1 90 ? -9.611 -2.018 -21.123 1.00 47.69 90 PHE A C 1
ATOM 733 O O . PHE A 1 90 ? -9.097 -1.079 -21.732 1.00 47.69 90 PHE A O 1
ATOM 740 N N . SER A 1 91 ? -10.796 -2.531 -21.457 1.00 40.56 91 SER A N 1
ATOM 741 C CA . SER A 1 91 ? -11.782 -1.810 -22.260 1.00 40.56 91 SER A CA 1
ATOM 742 C C . SER A 1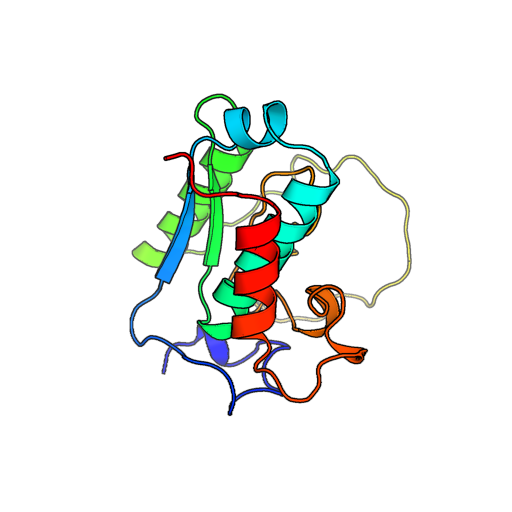 91 ? -12.240 -0.568 -21.485 1.00 40.56 91 SER A C 1
ATOM 744 O O . SER A 1 91 ? -12.585 -0.634 -20.303 1.00 40.56 91 SER A O 1
ATOM 746 N N . GLN A 1 92 ? -12.155 0.595 -22.130 1.00 45.94 92 GLN A N 1
ATOM 747 C CA . GLN A 1 92 ? -12.434 1.911 -21.551 1.00 45.94 92 GLN A CA 1
ATOM 748 C C . GLN A 1 92 ? -13.945 2.195 -21.425 1.00 45.94 92 GLN A C 1
ATOM 750 O O . GLN A 1 92 ? -14.406 3.194 -21.963 1.00 45.94 92 GLN A O 1
ATOM 755 N N . ASP A 1 93 ? -14.719 1.372 -20.717 1.00 45.97 93 ASP A N 1
ATOM 756 C CA . ASP A 1 93 ? -16.182 1.577 -20.647 1.00 45.97 93 ASP A CA 1
ATOM 757 C C . ASP A 1 93 ? -16.695 2.311 -19.392 1.00 45.97 93 ASP A C 1
ATOM 759 O O . ASP A 1 93 ? -17.895 2.503 -19.246 1.00 45.97 93 ASP A O 1
ATOM 763 N N . GLU A 1 94 ? -15.828 2.832 -18.516 1.00 47.19 94 GLU A N 1
ATOM 764 C CA . GLU A 1 94 ? -16.262 3.673 -17.378 1.00 47.19 94 GLU A CA 1
ATOM 765 C C . GLU A 1 94 ? -15.340 4.884 -17.146 1.00 47.19 94 GLU A C 1
ATOM 767 O O . GLU A 1 94 ? -14.690 5.021 -16.107 1.00 47.19 94 GLU A O 1
ATOM 772 N N . LYS A 1 95 ? -15.265 5.798 -18.120 1.00 43.69 95 LYS A N 1
ATOM 773 C CA . LYS A 1 95 ? -14.785 7.166 -17.867 1.00 43.69 95 LYS A CA 1
ATOM 774 C C . LYS A 1 95 ? -15.976 8.116 -17.779 1.00 43.69 95 LYS A C 1
ATOM 776 O O . LYS A 1 95 ? -16.506 8.540 -18.800 1.00 43.69 95 LYS A O 1
ATOM 781 N N . GLU A 1 96 ? -16.340 8.517 -16.563 1.00 36.72 96 GLU A N 1
ATOM 782 C CA . GLU A 1 96 ? -16.968 9.828 -16.376 1.00 36.72 96 GLU A CA 1
ATOM 783 C C . GLU A 1 96 ? -15.982 10.919 -16.849 1.00 36.72 96 GLU A C 1
ATOM 785 O O . GLU A 1 96 ? -14.779 10.820 -16.569 1.00 36.72 96 GLU A O 1
ATOM 790 N N . PRO A 1 97 ? -16.441 11.949 -17.582 1.00 40.12 97 PRO A N 1
ATOM 791 C CA . PRO A 1 97 ? -15.555 12.927 -18.192 1.00 40.12 97 PRO A CA 1
ATOM 792 C C . PRO A 1 97 ? -15.020 13.883 -17.120 1.00 40.12 97 PRO A C 1
ATOM 794 O O . PRO A 1 97 ? -15.786 14.544 -16.420 1.00 40.12 97 PRO A O 1
ATOM 797 N N . LYS A 1 98 ? -13.693 14.001 -17.008 1.00 35.94 98 LYS A N 1
ATOM 798 C CA . LYS A 1 98 ? -13.051 15.147 -16.349 1.00 35.94 98 LYS A CA 1
ATOM 799 C C . LYS A 1 98 ? -12.236 15.938 -17.374 1.00 35.94 98 LYS A C 1
ATOM 801 O O . LYS A 1 98 ? -11.576 15.310 -18.203 1.00 35.94 98 LYS A O 1
ATOM 806 N N . PRO A 1 99 ? -12.320 17.281 -17.337 1.00 38.50 99 PRO A N 1
ATOM 807 C CA . PRO A 1 99 ? -11.789 18.146 -18.375 1.00 38.50 99 PRO A CA 1
ATOM 808 C C . PRO A 1 99 ? -10.262 18.210 -18.349 1.00 38.50 99 PRO A C 1
ATOM 810 O O . PRO A 1 99 ? -9.612 18.020 -17.322 1.00 38.50 99 PRO A O 1
ATOM 813 N N . GLU A 1 100 ? -9.760 18.466 -19.545 1.00 46.00 100 GLU A N 1
ATOM 814 C CA . GLU A 1 100 ? -8.390 18.586 -20.022 1.00 46.00 100 GLU A CA 1
ATOM 815 C C . GLU A 1 100 ? -7.423 19.317 -19.073 1.00 46.00 100 GLU A C 1
ATOM 817 O O . GLU A 1 100 ? -7.688 20.418 -18.595 1.00 46.00 100 GLU A O 1
ATOM 822 N N . SER A 1 101 ? -6.241 18.726 -18.882 1.00 35.28 101 SER A N 1
ATOM 823 C CA . SER A 1 101 ? -5.020 19.477 -18.590 1.00 35.28 101 SER A CA 1
ATOM 824 C C . SER A 1 101 ? -3.848 18.803 -19.297 1.00 35.28 101 SER A C 1
ATOM 826 O O . SER A 1 101 ? -3.586 17.618 -19.073 1.00 35.28 101 SER A O 1
ATOM 828 N N . ASP A 1 102 ? -3.196 19.573 -20.159 1.00 40.75 102 ASP A N 1
ATOM 829 C CA . ASP A 1 102 ? -2.130 19.208 -21.088 1.00 40.75 102 ASP A CA 1
ATOM 830 C C . ASP A 1 102 ? -1.049 18.278 -20.509 1.00 40.75 102 ASP A C 1
ATOM 832 O O . ASP A 1 102 ? -0.311 18.620 -19.584 1.00 40.75 102 ASP A O 1
ATOM 836 N N . GLY A 1 103 ? -0.911 17.105 -21.128 1.00 30.59 103 GLY A N 1
ATOM 837 C CA . GLY A 1 103 ? 0.210 16.179 -20.980 1.00 30.59 103 GLY A CA 1
ATOM 838 C C . GLY A 1 103 ? 0.440 15.458 -22.315 1.00 30.59 103 GLY A C 1
ATOM 839 O O . GLY A 1 103 ? -0.530 15.214 -23.035 1.00 30.59 103 GLY A O 1
ATOM 840 N N . PRO A 1 104 ? 1.695 15.181 -22.712 1.00 34.34 104 PRO A N 1
ATOM 841 C CA . PRO A 1 104 ? 2.042 15.005 -24.114 1.00 34.34 104 PRO A CA 1
ATOM 842 C C . PRO A 1 104 ? 1.477 13.735 -24.757 1.00 34.34 104 PRO A C 1
ATOM 844 O O . PRO A 1 104 ? 1.348 12.672 -24.153 1.00 34.34 104 PRO A O 1
ATOM 847 N N . ILE A 1 105 ? 1.193 13.935 -26.040 1.00 34.16 105 ILE A N 1
ATOM 848 C CA . ILE A 1 105 ? 0.620 13.058 -27.053 1.00 34.16 105 ILE A CA 1
ATOM 849 C C . ILE A 1 105 ? 1.409 11.749 -27.214 1.00 34.16 105 ILE A C 1
ATOM 851 O O . ILE A 1 105 ? 2.636 11.729 -27.308 1.00 34.16 105 ILE A O 1
ATOM 855 N N . VAL A 1 106 ? 0.643 10.661 -27.307 1.00 43.88 106 VAL A N 1
ATOM 856 C CA . VAL A 1 106 ? 1.038 9.279 -27.607 1.00 43.88 106 VAL A CA 1
ATOM 857 C C . VAL A 1 106 ? 1.888 9.192 -28.881 1.00 43.88 106 VAL A C 1
ATOM 859 O O . VAL A 1 106 ? 1.471 9.646 -29.944 1.00 43.88 106 VAL A O 1
ATOM 862 N N . THR A 1 107 ? 3.048 8.534 -28.808 1.00 29.52 107 THR A N 1
ATOM 863 C CA . THR A 1 107 ? 3.776 8.044 -29.992 1.00 29.52 107 THR A CA 1
ATOM 864 C C . THR A 1 107 ? 4.228 6.595 -29.788 1.00 29.52 107 THR A C 1
ATOM 866 O O . THR A 1 107 ? 4.796 6.249 -28.758 1.00 29.52 107 THR A O 1
ATOM 869 N N . GLY A 1 108 ? 3.908 5.773 -30.791 1.00 34.38 108 GLY A N 1
ATOM 870 C CA . GLY A 1 108 ? 4.122 4.332 -30.965 1.00 34.38 108 GLY A CA 1
ATOM 871 C C . GLY A 1 108 ? 5.131 3.598 -30.080 1.00 34.38 108 GLY A C 1
ATOM 872 O O . GLY A 1 108 ? 6.337 3.803 -30.177 1.00 34.38 108 GLY A O 1
ATOM 873 N N . ASN A 1 109 ? 4.597 2.657 -29.305 1.00 29.91 109 ASN A N 1
ATOM 874 C CA . ASN A 1 109 ? 5.048 1.272 -29.135 1.00 29.91 109 ASN A CA 1
ATOM 875 C C . ASN A 1 109 ? 4.018 0.605 -28.208 1.00 29.91 109 ASN A C 1
ATOM 877 O O . ASN A 1 109 ? 3.560 1.258 -27.272 1.00 29.91 109 ASN A O 1
ATOM 881 N N . ASP A 1 110 ? 3.655 -0.658 -28.444 1.00 36.78 110 ASP A N 1
ATOM 882 C CA . ASP A 1 110 ? 2.761 -1.462 -27.589 1.00 36.78 110 ASP A CA 1
ATOM 883 C C . ASP A 1 110 ? 3.390 -1.747 -26.206 1.00 36.78 110 ASP A C 1
ATOM 885 O O . ASP A 1 110 ? 3.645 -2.884 -25.811 1.00 36.78 110 ASP A O 1
ATOM 889 N N . PHE A 1 111 ? 3.701 -0.695 -25.452 1.00 40.25 111 PHE A N 1
ATOM 890 C CA . PHE A 1 111 ? 4.103 -0.771 -24.062 1.00 40.25 111 PHE A CA 1
ATOM 891 C C . PHE A 1 111 ? 2.839 -0.803 -23.220 1.00 40.25 111 PHE A C 1
ATOM 893 O O . PHE A 1 111 ? 2.145 0.199 -23.063 1.00 40.25 111 PHE A O 1
ATOM 900 N N . GLN A 1 112 ? 2.558 -1.990 -22.687 1.00 50.12 112 GLN A N 1
ATOM 901 C CA . GLN A 1 112 ? 1.544 -2.237 -21.671 1.00 50.12 112 GLN A CA 1
ATOM 902 C C . GLN A 1 112 ? 1.606 -1.178 -20.570 1.00 50.12 112 GLN A C 1
ATOM 904 O O . GLN A 1 112 ? 2.510 -1.155 -19.734 1.00 50.12 112 GLN A O 1
ATOM 909 N N . MET A 1 113 ? 0.631 -0.276 -20.612 1.00 54.09 113 MET A N 1
ATOM 910 C CA . MET A 1 113 ? 0.483 0.819 -19.674 1.00 54.09 113 MET A CA 1
ATOM 911 C C . MET A 1 113 ? -0.144 0.262 -18.396 1.00 54.09 113 MET A C 1
ATOM 913 O O . MET A 1 113 ? -1.321 -0.096 -18.378 1.00 54.09 113 MET A O 1
ATOM 917 N N . TYR A 1 114 ? 0.650 0.149 -17.329 1.00 59.19 114 TYR A N 1
ATOM 918 C CA . TYR A 1 114 ? 0.116 -0.134 -15.997 1.00 59.19 114 TYR A CA 1
ATOM 919 C C . TYR A 1 114 ? -0.912 0.948 -15.632 1.00 59.19 114 TYR A C 1
ATOM 921 O O . TYR A 1 114 ? -0.682 2.125 -15.939 1.00 59.19 114 TYR A O 1
ATOM 929 N N . PRO A 1 115 ? -2.040 0.592 -14.990 1.00 66.75 115 PRO A N 1
ATOM 930 C CA . PRO A 1 115 ? -2.982 1.599 -14.530 1.00 66.75 115 PRO A CA 1
ATOM 931 C C . PRO A 1 115 ? -2.272 2.540 -13.552 1.00 66.75 115 PRO A C 1
ATOM 933 O O . PRO A 1 115 ? -1.397 2.123 -12.787 1.00 66.75 115 PRO A O 1
ATOM 936 N N . ALA A 1 116 ? -2.641 3.821 -13.594 1.00 69.44 116 ALA A N 1
ATOM 937 C CA . ALA A 1 116 ? -2.101 4.793 -12.656 1.00 69.44 116 ALA A CA 1
ATOM 938 C C . ALA A 1 116 ? -2.385 4.315 -11.218 1.00 69.44 116 ALA A C 1
ATOM 940 O O . ALA A 1 116 ? -3.512 3.890 -10.943 1.00 69.44 116 ALA A O 1
ATOM 941 N N . PRO A 1 117 ? -1.391 4.359 -10.312 1.00 76.25 117 PRO A N 1
ATOM 942 C CA . PRO A 1 117 ? -1.572 3.869 -8.953 1.00 76.25 117 PRO A CA 1
ATOM 943 C C . PRO A 1 117 ? -2.682 4.661 -8.264 1.00 76.25 117 PRO A C 1
ATOM 945 O O . PRO A 1 117 ? -2.663 5.896 -8.262 1.00 76.25 117 PRO A O 1
ATOM 948 N N . GLU A 1 118 ? -3.636 3.952 -7.662 1.00 80.12 118 GLU A N 1
ATOM 949 C CA . GLU A 1 118 ? -4.643 4.580 -6.810 1.00 80.12 118 GLU A CA 1
ATOM 950 C C . GLU A 1 118 ? -3.968 4.951 -5.488 1.00 80.12 118 GLU A C 1
ATOM 952 O O . GLU A 1 118 ? -3.545 4.082 -4.724 1.00 80.12 118 GLU A O 1
ATOM 957 N N . ARG A 1 119 ? -3.798 6.257 -5.263 1.00 77.06 119 ARG A N 1
ATOM 958 C CA . ARG A 1 119 ? -3.053 6.814 -4.123 1.00 77.06 119 ARG A CA 1
ATOM 959 C C . ARG A 1 119 ? -3.968 7.409 -3.059 1.00 77.06 119 ARG A C 1
ATOM 961 O O . ARG A 1 119 ? -3.459 7.811 -2.011 1.00 77.06 119 ARG A O 1
ATOM 968 N N . ASP A 1 120 ? -5.270 7.505 -3.329 1.00 79.19 120 ASP A N 1
ATOM 969 C CA . ASP A 1 120 ? -6.246 8.046 -2.391 1.00 79.19 120 ASP A CA 1
ATOM 970 C C . ASP A 1 120 ? -6.368 7.125 -1.161 1.00 79.19 120 ASP A C 1
ATOM 972 O O . ASP A 1 120 ? -6.816 5.984 -1.294 1.00 79.19 120 ASP A O 1
ATOM 976 N N . PRO A 1 121 ? -6.000 7.588 0.050 1.00 75.81 121 PRO A N 1
ATOM 977 C CA . PRO A 1 121 ? -6.098 6.773 1.259 1.00 75.81 121 PRO A CA 1
ATOM 978 C C . PRO A 1 121 ? -7.536 6.423 1.654 1.00 75.81 121 PRO A C 1
ATOM 980 O O . PRO A 1 121 ? -7.735 5.549 2.497 1.00 75.81 121 PRO A O 1
ATOM 983 N N . MET A 1 122 ? -8.524 7.121 1.087 1.00 78.62 122 MET A N 1
ATOM 984 C CA . MET A 1 122 ? -9.949 6.879 1.313 1.00 78.62 122 MET A CA 1
ATOM 985 C C . MET A 1 122 ? -10.543 5.850 0.356 1.00 78.62 122 MET A C 1
ATOM 987 O O . MET A 1 122 ? -11.719 5.521 0.484 1.00 78.62 122 MET A O 1
ATOM 991 N N . LYS A 1 123 ? -9.753 5.345 -0.595 1.00 82.19 123 LYS A N 1
ATOM 992 C CA . LYS A 1 123 ? -10.168 4.315 -1.545 1.00 82.19 123 LYS A CA 1
ATOM 993 C C . LYS A 1 123 ? -9.330 3.060 -1.378 1.00 82.19 123 LYS A C 1
ATOM 995 O O . LYS A 1 123 ? -8.245 3.074 -0.793 1.00 82.19 123 LYS A O 1
ATOM 1000 N N . ALA A 1 124 ? -9.844 1.955 -1.906 1.00 81.00 124 ALA A N 1
ATOM 1001 C CA . ALA A 1 124 ? -9.085 0.725 -2.007 1.00 81.00 124 ALA A CA 1
ATOM 1002 C C . ALA A 1 124 ? -7.870 0.949 -2.922 1.00 81.00 124 ALA A C 1
ATOM 1004 O O . ALA A 1 124 ? -8.003 1.086 -4.139 1.00 81.00 124 ALA A O 1
ATOM 1005 N N . LEU A 1 125 ? -6.685 0.991 -2.318 1.00 83.25 125 LEU A N 1
ATOM 1006 C CA . LEU A 1 125 ? -5.406 1.013 -3.017 1.00 83.25 125 LEU A CA 1
ATOM 1007 C C . LEU A 1 125 ? -5.283 -0.176 -3.973 1.00 83.25 125 LEU A C 1
ATOM 1009 O O . LEU A 1 125 ? -5.580 -1.324 -3.629 1.00 83.25 125 LEU A O 1
ATOM 1013 N N . ASN A 1 126 ? -4.784 0.136 -5.160 1.00 84.50 126 ASN A N 1
ATOM 1014 C CA . ASN A 1 126 ? -4.341 -0.809 -6.167 1.00 84.50 126 ASN A CA 1
ATOM 1015 C C . ASN A 1 126 ? -3.065 -0.234 -6.779 1.00 84.50 126 ASN A C 1
ATOM 1017 O O . ASN A 1 126 ? -3.114 0.753 -7.521 1.00 84.50 126 ASN A O 1
ATOM 1021 N N . ILE A 1 127 ? -1.924 -0.778 -6.375 1.00 84.25 127 ILE A N 1
ATOM 1022 C CA . ILE A 1 127 ? -0.605 -0.244 -6.693 1.00 84.25 127 ILE A CA 1
ATOM 1023 C C . ILE A 1 127 ? 0.245 -1.391 -7.204 1.00 84.25 127 ILE A C 1
ATOM 1025 O O . ILE A 1 127 ? 0.581 -2.314 -6.466 1.00 84.25 127 ILE A O 1
ATOM 1029 N N . TYR A 1 128 ? 0.614 -1.288 -8.474 1.00 80.75 128 TYR A N 1
ATOM 1030 C CA . TYR A 1 128 ? 1.543 -2.215 -9.093 1.00 80.75 128 TYR A CA 1
ATOM 1031 C C . TYR A 1 128 ? 2.969 -1.843 -8.703 1.00 80.75 128 TYR A C 1
ATOM 1033 O O . TYR A 1 128 ? 3.318 -0.653 -8.619 1.00 80.75 128 TYR A O 1
ATOM 1041 N N . ALA A 1 129 ? 3.808 -2.852 -8.502 1.00 75.69 129 ALA A N 1
ATOM 1042 C CA . ALA A 1 129 ? 5.225 -2.682 -8.269 1.00 75.69 129 ALA A CA 1
ATOM 1043 C C . ALA A 1 129 ? 5.791 -1.738 -9.333 1.00 75.69 129 ALA A C 1
ATOM 1045 O O . ALA A 1 129 ? 5.432 -1.806 -10.512 1.00 75.69 129 ALA A O 1
ATOM 1046 N N . SER A 1 130 ? 6.682 -0.838 -8.913 1.00 69.50 130 SER A N 1
ATOM 1047 C CA . SER A 1 130 ? 7.381 0.099 -9.800 1.00 69.50 130 SER A CA 1
ATOM 1048 C C . SER A 1 130 ? 6.547 1.288 -10.338 1.00 69.50 130 SER A C 1
ATOM 1050 O O . SER A 1 130 ? 7.112 2.181 -10.974 1.00 69.50 130 SER A O 1
ATOM 1052 N N . THR A 1 131 ? 5.237 1.351 -10.062 1.00 74.69 131 THR A N 1
ATOM 1053 C CA . THR A 1 131 ? 4.391 2.520 -10.400 1.00 74.69 131 THR A CA 1
ATOM 1054 C C . THR A 1 131 ? 4.422 3.621 -9.336 1.00 74.69 131 THR A C 1
ATOM 1056 O O . THR A 1 131 ? 4.104 4.782 -9.615 1.00 74.69 131 THR A O 1
ATOM 1059 N N . ASP A 1 132 ? 4.826 3.268 -8.116 1.00 75.19 132 ASP A N 1
ATOM 1060 C CA . ASP A 1 132 ? 4.982 4.196 -7.002 1.00 75.19 132 ASP A CA 1
ATOM 1061 C C . ASP A 1 132 ? 6.441 4.650 -6.853 1.00 75.19 132 ASP A C 1
ATOM 1063 O O . ASP A 1 132 ? 7.366 3.916 -7.203 1.00 75.19 132 ASP A O 1
ATOM 1067 N N . THR A 1 133 ? 6.657 5.864 -6.341 1.00 76.62 133 THR A N 1
ATOM 1068 C CA . THR A 1 133 ? 8.007 6.402 -6.096 1.00 76.62 133 THR A CA 1
ATOM 1069 C C . THR A 1 133 ? 8.093 7.053 -4.722 1.00 76.62 133 THR A C 1
ATOM 1071 O O . THR A 1 133 ? 7.089 7.559 -4.218 1.00 76.62 133 THR A O 1
ATOM 1074 N N . GLU A 1 134 ? 9.294 7.111 -4.134 1.00 71.88 134 GLU A N 1
ATOM 1075 C CA . GLU A 1 134 ? 9.525 7.701 -2.803 1.00 71.88 134 GLU A CA 1
ATOM 1076 C C . GLU A 1 134 ? 8.954 9.131 -2.695 1.00 71.88 134 GLU A C 1
ATOM 1078 O O . GLU A 1 134 ? 8.292 9.474 -1.716 1.00 71.88 134 GLU A O 1
ATOM 1083 N N . ARG A 1 135 ? 9.062 9.926 -3.772 1.00 73.12 135 ARG A N 1
ATOM 1084 C CA . ARG A 1 135 ? 8.471 11.276 -3.868 1.00 73.12 135 ARG A CA 1
ATOM 1085 C C . ARG A 1 135 ? 6.943 11.302 -3.736 1.00 73.12 135 ARG A C 1
ATOM 1087 O O . ARG A 1 135 ? 6.403 12.255 -3.184 1.00 73.12 135 ARG A O 1
ATOM 1094 N N . HIS A 1 136 ? 6.242 10.296 -4.263 1.00 74.00 136 HIS A N 1
ATOM 1095 C CA . HIS A 1 136 ? 4.775 10.213 -4.220 1.00 74.00 136 HIS A CA 1
ATOM 1096 C C . HIS A 1 136 ? 4.240 9.533 -2.954 1.00 74.00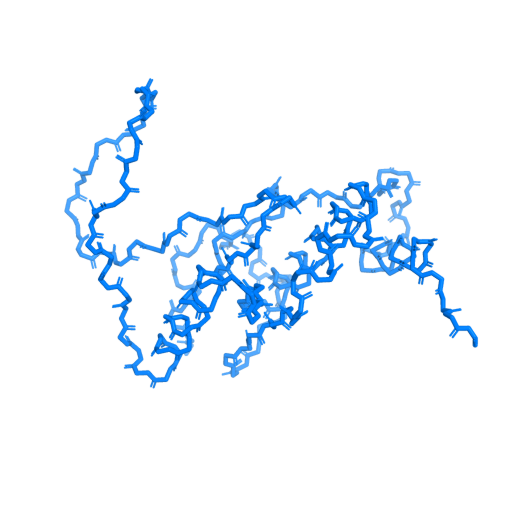 136 HIS A C 1
ATOM 1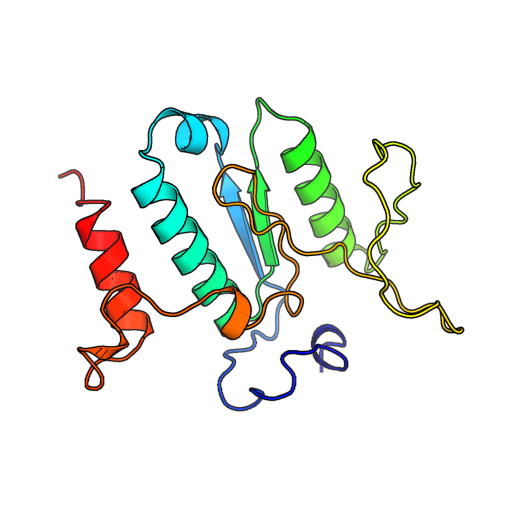098 O O . HIS A 1 136 ? 3.045 9.637 -2.661 1.00 74.00 136 HIS A O 1
ATOM 1104 N N . ILE A 1 137 ? 5.085 8.795 -2.234 1.00 78.75 137 ILE A N 1
ATOM 1105 C CA . ILE A 1 137 ? 4.747 8.175 -0.947 1.00 78.75 137 ILE A CA 1
ATOM 1106 C C . ILE A 1 137 ? 4.892 9.217 0.167 1.00 78.75 137 ILE A C 1
ATOM 1108 O O . ILE A 1 137 ? 3.984 9.378 0.989 1.00 78.75 137 ILE A O 1
ATOM 1112 N N . GLY A 1 138 ? 5.988 9.979 0.119 1.00 73.94 138 GLY A N 1
ATOM 1113 C CA . GLY A 1 138 ? 6.368 10.941 1.143 1.00 73.94 138 GLY A CA 1
ATOM 1114 C C . GLY A 1 138 ? 7.104 10.291 2.314 1.00 73.94 138 GLY A C 1
ATOM 1115 O O . GLY A 1 138 ? 7.210 9.070 2.424 1.00 73.94 138 GLY A O 1
ATOM 1116 N N . GLU A 1 139 ? 7.623 11.135 3.197 1.00 76.38 139 GLU A N 1
ATOM 1117 C CA . GLU A 1 139 ? 8.346 10.707 4.394 1.00 76.38 139 GLU A CA 1
ATOM 1118 C C . GLU A 1 139 ? 7.401 10.512 5.591 1.00 76.38 139 GLU A C 1
ATOM 1120 O O . GLU A 1 139 ? 6.343 11.154 5.653 1.00 76.38 139 GLU A O 1
ATOM 1125 N N . PRO A 1 140 ? 7.765 9.657 6.569 1.00 76.62 140 PRO A N 1
ATOM 1126 C CA . PRO A 1 140 ? 6.980 9.523 7.784 1.00 76.62 140 PRO A CA 1
ATOM 1127 C C . PRO A 1 140 ? 6.909 10.856 8.549 1.00 76.62 140 PRO A C 1
ATOM 1129 O O . PRO A 1 140 ? 7.856 11.653 8.518 1.00 76.62 140 PRO A O 1
ATOM 1132 N N . PRO A 1 141 ? 5.813 11.113 9.286 1.00 69.06 141 PRO A N 1
ATOM 1133 C CA . PRO A 1 141 ? 5.709 12.284 10.148 1.00 69.06 141 PRO A CA 1
ATOM 1134 C C . PRO A 1 141 ? 6.922 12.378 11.085 1.00 69.06 141 PRO A C 1
ATOM 1136 O O . PRO A 1 141 ? 7.296 11.398 11.724 1.00 69.06 141 PRO A O 1
ATOM 1139 N N . ASN A 1 142 ? 7.531 13.564 11.181 1.00 66.81 142 ASN A N 1
ATOM 1140 C CA . ASN A 1 142 ? 8.739 13.846 11.974 1.00 66.81 142 ASN A CA 1
ATOM 1141 C C . ASN A 1 142 ? 10.070 13.264 11.446 1.00 66.81 142 ASN A C 1
ATOM 1143 O O . ASN A 1 142 ? 11.077 13.369 12.152 1.00 66.81 142 ASN A O 1
ATOM 1147 N N . ALA A 1 143 ? 10.128 12.727 10.220 1.00 65.38 143 ALA A N 1
ATOM 1148 C CA . ALA A 1 143 ? 11.382 12.255 9.612 1.00 65.38 143 ALA A CA 1
ATOM 1149 C C . ALA A 1 143 ? 12.474 13.337 9.568 1.00 65.38 143 ALA A C 1
ATOM 1151 O O . ALA A 1 143 ? 13.596 13.101 10.014 1.00 65.38 143 ALA A O 1
ATOM 1152 N N . ASN A 1 144 ? 12.105 14.561 9.176 1.00 66.50 144 ASN A N 1
ATOM 1153 C CA . ASN A 1 144 ? 13.003 15.723 9.128 1.00 66.50 144 ASN A CA 1
ATOM 1154 C C . ASN A 1 144 ? 13.667 16.069 10.475 1.00 66.50 144 ASN A C 1
ATOM 1156 O O . ASN A 1 144 ? 14.739 16.668 10.503 1.00 66.50 144 ASN A O 1
ATOM 1160 N N . MET A 1 145 ? 13.055 15.696 11.604 1.00 63.41 145 MET A N 1
ATOM 1161 C CA . MET A 1 145 ? 13.588 15.973 12.945 1.00 63.41 145 MET A CA 1
ATOM 1162 C C . MET A 1 145 ? 14.456 14.835 13.497 1.00 63.41 145 MET A C 1
ATOM 1164 O O . MET A 1 145 ? 15.155 15.024 14.491 1.00 63.41 145 MET A O 1
ATOM 1168 N N . ARG A 1 146 ? 14.418 13.645 12.885 1.00 67.00 146 ARG A N 1
ATOM 1169 C CA . ARG A 1 146 ? 15.015 12.413 13.425 1.00 67.00 146 ARG A CA 1
ATOM 1170 C C . ARG A 1 146 ? 15.934 11.725 12.413 1.00 67.00 146 ARG A C 1
ATOM 1172 O O . ARG A 1 146 ? 15.831 10.521 12.198 1.00 67.00 146 ARG A O 1
ATOM 1179 N N . HIS A 1 147 ? 16.890 12.478 11.867 1.00 66.25 147 HIS A N 1
ATOM 1180 C CA . HIS A 1 147 ? 17.887 12.002 10.893 1.00 66.25 147 HIS A CA 1
ATOM 1181 C C . HIS A 1 147 ? 18.757 10.825 11.382 1.00 66.25 147 HIS A C 1
ATOM 1183 O O . HIS A 1 147 ? 19.348 10.122 10.570 1.00 66.25 147 HIS A O 1
ATOM 1189 N N . ASN A 1 148 ? 18.814 10.581 12.697 1.00 70.94 148 ASN A N 1
ATOM 1190 C CA . ASN A 1 148 ? 19.590 9.486 13.290 1.00 70.94 148 ASN A CA 1
ATOM 1191 C C . ASN A 1 148 ? 18.874 8.123 13.284 1.00 70.94 148 ASN A C 1
ATOM 1193 O O . ASN A 1 148 ? 19.474 7.129 13.690 1.00 70.94 148 ASN A O 1
ATOM 1197 N N . LYS A 1 149 ? 17.601 8.050 12.875 1.00 72.88 149 LYS A N 1
ATOM 1198 C CA . LYS A 1 149 ? 16.843 6.791 12.814 1.00 72.88 149 LYS A CA 1
ATOM 1199 C C . LYS A 1 149 ? 16.596 6.376 11.369 1.00 72.88 149 LYS A C 1
ATOM 1201 O O . LYS A 1 149 ? 16.303 7.208 10.516 1.00 72.88 149 LYS A O 1
ATOM 1206 N N . ALA A 1 150 ? 16.668 5.070 11.111 1.00 77.62 150 ALA A N 1
ATOM 1207 C CA . ALA A 1 150 ? 16.247 4.517 9.830 1.00 77.62 150 ALA A CA 1
ATOM 1208 C C . ALA A 1 150 ? 14.753 4.804 9.592 1.00 77.62 150 ALA A C 1
ATOM 1210 O O . ALA A 1 150 ? 13.944 4.715 10.517 1.00 77.62 150 ALA A O 1
ATOM 1211 N N . ILE A 1 151 ? 14.385 5.115 8.345 1.00 78.56 151 ILE A N 1
ATOM 1212 C CA . ILE A 1 151 ? 13.005 5.448 7.941 1.00 78.56 151 ILE A CA 1
ATOM 1213 C C . ILE A 1 151 ? 12.027 4.317 8.304 1.00 78.56 151 ILE A C 1
ATOM 1215 O O . ILE A 1 151 ? 10.902 4.571 8.722 1.00 78.56 151 ILE A O 1
ATOM 1219 N N . GLU A 1 152 ? 12.482 3.068 8.217 1.00 78.12 152 GLU A N 1
ATOM 1220 C CA . GLU A 1 152 ? 11.727 1.868 8.599 1.00 78.12 152 GLU A CA 1
ATOM 1221 C C . GLU A 1 152 ? 11.319 1.890 10.082 1.00 78.12 152 GLU A C 1
ATOM 1223 O O . GLU A 1 152 ? 10.168 1.608 10.412 1.00 78.12 152 GLU A O 1
ATOM 1228 N N . ILE A 1 153 ? 12.229 2.311 10.969 1.00 81.19 153 ILE A N 1
ATOM 1229 C CA . ILE A 1 153 ? 11.967 2.433 12.412 1.00 81.19 153 ILE A CA 1
ATOM 1230 C C . ILE A 1 153 ? 10.949 3.547 12.671 1.00 81.19 153 ILE A C 1
ATOM 1232 O O . ILE A 1 153 ? 10.073 3.404 13.518 1.00 81.19 153 ILE A O 1
ATOM 1236 N N . LEU A 1 154 ? 11.025 4.649 11.921 1.00 82.25 154 LEU A N 1
ATOM 1237 C CA . LEU A 1 154 ? 10.069 5.752 12.045 1.00 82.25 154 LEU A CA 1
ATOM 1238 C C . LEU A 1 154 ? 8.659 5.339 11.611 1.00 82.25 154 LEU A C 1
ATOM 1240 O O . LEU A 1 154 ? 7.687 5.685 12.282 1.00 82.25 154 LEU A O 1
ATOM 1244 N N . TRP A 1 155 ? 8.537 4.569 10.527 1.00 83.25 155 TRP A N 1
ATOM 1245 C CA . TRP A 1 155 ? 7.252 4.001 10.120 1.00 83.25 155 TRP A CA 1
ATOM 1246 C C . TRP A 1 155 ? 6.702 3.026 11.156 1.00 83.25 155 TRP A C 1
ATOM 1248 O O . TRP A 1 155 ? 5.512 3.087 11.463 1.00 83.25 155 TRP A O 1
ATOM 1258 N N . GLN A 1 156 ? 7.554 2.174 11.728 1.00 83.56 156 GLN A N 1
ATOM 1259 C CA . GLN A 1 156 ? 7.152 1.259 12.791 1.00 83.56 156 GLN A CA 1
ATOM 1260 C C . GLN A 1 156 ? 6.619 2.018 14.016 1.00 83.56 156 GLN A C 1
ATOM 1262 O O . GLN A 1 156 ? 5.503 1.746 14.451 1.00 83.56 156 GLN A O 1
ATOM 1267 N N . GLU A 1 157 ? 7.360 3.008 14.524 1.00 84.38 157 GLU A N 1
ATOM 1268 C CA . GLU A 1 157 ? 6.937 3.840 15.662 1.00 84.38 157 GLU A CA 1
ATOM 1269 C C . GLU A 1 157 ? 5.591 4.526 15.391 1.00 84.38 157 GLU A C 1
ATOM 1271 O O . GLU A 1 157 ? 4.719 4.589 16.263 1.00 84.38 157 GLU A O 1
ATOM 1276 N N . GLN A 1 158 ? 5.400 5.026 14.170 1.00 83.19 158 GLN A N 1
ATOM 1277 C CA . GLN A 1 158 ? 4.188 5.735 13.788 1.00 83.19 158 GLN A CA 1
ATOM 1278 C C . GLN A 1 158 ? 2.969 4.803 13.720 1.00 83.19 158 GLN A C 1
ATOM 1280 O O . GLN A 1 158 ? 1.889 5.169 14.194 1.00 83.19 158 GLN A O 1
ATOM 1285 N N . VAL A 1 159 ? 3.134 3.597 13.169 1.00 82.88 159 VAL A N 1
ATOM 1286 C CA . VAL A 1 159 ? 2.069 2.587 13.152 1.00 82.88 159 VAL A CA 1
ATOM 1287 C C . VAL A 1 159 ? 1.769 2.114 14.574 1.00 82.88 159 VAL A C 1
ATOM 1289 O O . VAL A 1 159 ? 0.608 2.088 14.962 1.00 82.88 159 VAL A O 1
ATOM 1292 N N . GLU A 1 160 ? 2.775 1.828 15.398 1.00 84.56 160 GLU A N 1
ATOM 1293 C CA . GLU A 1 160 ? 2.565 1.398 16.790 1.00 84.56 160 GLU A CA 1
ATOM 1294 C C . GLU A 1 160 ? 1.856 2.460 17.644 1.00 84.56 160 GLU A C 1
ATOM 1296 O O . GLU A 1 160 ? 1.043 2.127 18.509 1.00 84.56 160 GLU A O 1
ATOM 1301 N N . THR A 1 161 ? 2.117 3.743 17.383 1.00 83.12 161 THR A N 1
ATOM 1302 C CA . THR A 1 161 ? 1.462 4.853 18.092 1.00 83.12 161 THR A CA 1
ATOM 1303 C C . THR A 1 161 ? -0.038 4.907 17.799 1.00 83.12 161 THR A C 1
ATOM 1305 O O . THR A 1 161 ? -0.835 5.164 18.702 1.00 83.12 161 THR A O 1
ATOM 1308 N N . GLN A 1 162 ? -0.429 4.672 16.544 1.00 78.56 162 GLN A N 1
ATOM 1309 C CA . GLN A 1 162 ? -1.828 4.742 16.114 1.00 78.56 162 GLN A CA 1
ATOM 1310 C C . GLN A 1 162 ? -2.591 3.433 16.327 1.00 78.56 162 GLN A C 1
ATOM 1312 O O . GLN A 1 162 ? -3.792 3.455 16.584 1.00 78.56 162 GLN A O 1
ATOM 1317 N N . PHE A 1 163 ? -1.898 2.300 16.265 1.00 76.75 163 PHE A N 1
ATOM 1318 C CA . PHE A 1 163 ? -2.453 0.963 16.423 1.00 76.75 163 PHE A CA 1
ATOM 1319 C C . PHE A 1 163 ? -1.806 0.310 17.647 1.00 76.75 163 PHE A C 1
ATOM 1321 O O . PHE A 1 163 ? -0.955 -0.574 17.533 1.00 76.75 163 PHE A O 1
ATOM 1328 N N . LYS A 1 164 ? -2.185 0.776 18.846 1.00 72.88 164 LYS A N 1
ATOM 1329 C CA . LYS A 1 164 ? -1.730 0.156 20.099 1.00 72.88 164 LYS A CA 1
ATOM 1330 C C . LYS A 1 164 ? -2.088 -1.330 20.081 1.00 72.88 164 LYS A C 1
ATOM 1332 O O . LYS A 1 164 ? -3.207 -1.689 19.716 1.00 72.88 164 LYS A O 1
ATOM 1337 N N . LYS A 1 165 ? -1.155 -2.189 20.505 1.00 58.41 165 LYS A N 1
ATOM 1338 C CA . LYS A 1 165 ? -1.427 -3.619 20.699 1.00 58.41 165 LYS A CA 1
ATOM 1339 C C . LYS A 1 165 ? -2.607 -3.747 21.660 1.00 58.41 165 LYS A C 1
ATOM 1341 O O . LYS A 1 165 ? -2.478 -3.369 22.823 1.00 58.41 165 LYS A O 1
ATOM 1346 N N . SER A 1 166 ? -3.743 -4.237 21.169 1.00 53.66 166 SER A N 1
ATOM 1347 C CA . SER A 1 166 ? -4.799 -4.707 22.059 1.00 53.66 166 SER A CA 1
ATOM 1348 C C . SER A 1 166 ? -4.193 -5.872 22.840 1.00 53.66 166 SER A C 1
ATOM 1350 O O . SER A 1 166 ? -3.828 -6.878 22.229 1.00 53.66 166 SER A O 1
ATOM 1352 N N . GLN A 1 167 ? -3.957 -5.664 24.138 1.00 37.75 167 GLN A N 1
ATOM 1353 C CA . GLN A 1 167 ? -3.684 -6.759 25.068 1.00 37.75 167 GLN A CA 1
ATOM 1354 C C . GLN A 1 167 ? -4.913 -7.654 25.192 1.00 37.75 167 GLN A C 1
ATOM 1356 O O . GLN A 1 167 ? -6.039 -7.121 25.045 1.00 37.75 167 GLN A O 1
#

=== Feature glossary ===
Feature key, reading from the visual/contextual features back to the raw sequence:

Rendered structure images. Six rendered views show the 3D structure from the faces of a cube — i.e. along ±x, ±y, 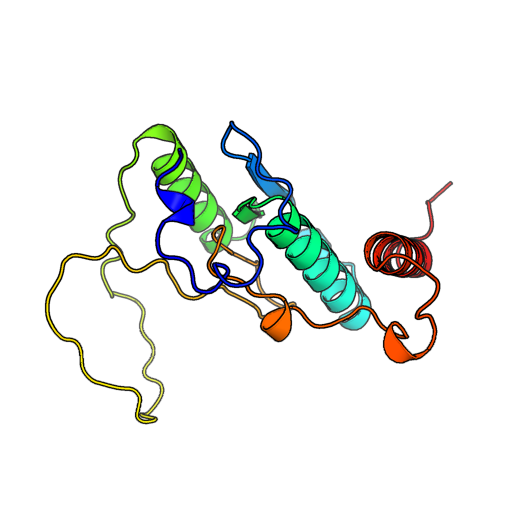±z. Rendering representation is drawn randomly per protein from cartoon (secondary-structure ribbons), sticks (backbone bonds), or molecular surface; coloring is either N→C rainbow (blue at the N-terminus through red at the C-terminus) or one color per chain.

Contact-map, Ramachandran, and PAE plots. The contact map is a binary N×N matrix image: pixel (i, j) is dark where Cα_i and Cα_j are within 8 Å and |i−j|>4. Because the |i−j|>4 filter removes local helical contacts, off-diagonal stripes parallel to the main diagonal indicate parallel β-sheets; stripes perpendicular to it indicate antiparallel β-sheets. The Ramachandran plot scatters every residue's (φ, ψ) pair against the sterically allowed regions. The PAE heatmap renders the predicted-aligned-error matrix.

InterPro / GO / CATH / organism. Database cross-references. InterPro integrates a dozen domain/family signature databases into unified entries with residue-range hits. GO terms attach function/process/location labels with evidence codes. CATH codes position the fold in a four-level structural taxonomy. Organism is the NCBI-taxonomy species name.

Nearest PDB structures. The Foldseek neighbor list gives the closest experimentally determined structures in the PDB, ranked by structural alignment. TM-score near 1 means near-identical fold; near 0.3 means only rough topology match. This is how one finds what a novel AlphaFold prediction most resembles in the solved-structure universe.

Predicted aligned error. PAE(i, j) answers: if I align the predicted and true structures on residue i, how far off (in Å) do I expect residue j to be? A block-diagonal PAE matrix with low values on the blocks and high values off-diagonal is the signature of a multi-domain protein with confidently predicted domains but uncertain inter-domain orientation.

Solvent-accessible surface area. Accessible surface area quantifies burial. A residue with SASA near zero is packed into the hydrophobic core; one with SASA >100 Å² sits on the surface. Computed here via the Shrake–Rupley numerical algorithm with a 1.4 Å probe.

B-factor. B-factor (Debye–Waller factor) reflects atomic displacement in the crystal lattice. It is an experimental observable (units Å²), not a prediction; low values mean the atom is pinned down, high values mean it moves or is heterogeneous across the crystal.

pLDDT. For AlphaFold models, the B-factor field carries pLDDT — the model's own estimate of local accuracy on a 0–100 scale. Regions with pLDDT<50 should be treated as essentially unmodeled; they often correspond to intrinsically disordered segments.

Backbone torsions (φ/ψ). φ (phi) and ψ (psi) are the two rotatable backbone dihedrals per residue: φ is the C(i-1)–N–Cα–C torsion, ψ is the N–Cα–C–N(i+1) torsion, both in degrees on (−180°, 180°]. α-helical residues cluster near (−60°, −45°); β-strand residues near (−120°, +130°). A Ramachandran plot is simply a scatter of (φ, ψ) for every residue.

Radius of gyration, Cα contacts, bounding box. Radius of gyration (Rg) is the root-mean-square distance of Cα atoms from their centroid — a single number for overall size and compactness. A globular domain of N residues has Rg ≈ 2.2·N^0.38 Å; an extended or disordered chain has a much larger Rg. The Cα contact count is the number of residue pairs whose Cα atoms are within 8 Å and are more than four positions apart in sequence — a standard proxy for tertiary packing density. The bounding box is the smallest axis-aligned box enclosing all Cα atoms.

Secondary structure (3-state, P-SEA). Three-state secondary structure (P-SEA) collapses the eight DSSP classes into helix (a), strand (b), and coil (c). P-SEA assigns these from Cα geometry alone — distances and angles — without requiring backbone oxygens, so it works on any Cα trace.

Secondary structure (8-state, DSSP). DSSP 8-state secondary structure assigns each residue one of H (α-helix), G (3₁₀-helix), I (π-helix), E (extended β-strand), B (isolated β-bridge), T (hydrogen-bonded turn), S (bend), or '-' (coil). The assignment is computed from backbone hydrogen-bond geometry via the Kabsch–Sander algorithm.

Foldseek 3Di. A 3Di character summarizes, for each residue, the relative orientation of the Cα frame of its nearest spatial neighbor. Because it encodes fold topology rather than chemistry, 3Di alignments detect remote structural similarity that sequence alignment misses.

mmCIF coordinates. The mmCIF block holds the 3D Cartesian coordinates of each backbone atom (N, Cα, C, O) in ångströms. mmCIF is the PDB's canonical archive format — a tagged-loop text representation of the atomic model.

Sequence. Sequence gives the chain of amino acids in standard one-letter code (A=alanine, C=cysteine, …, Y=tyrosine), read N→C. It is the only feature that is directly encoded by the gene; all structural features are derived from the folded form of this sequence.